Protein AF-A0A0B6YGH7-F1 (afdb_monomer_lite)

Secondary structure (DSSP, 8-state):
-HHHHHHHHHHHHHHHHHTTTTT--HHHHHHHHHHHHHHHHHHHHHHHHHHHHHHHHHHHHHHHHHHHHHHHHHHHHHHHHHHHHHTT-

InterPro domains:
  IPR029048 Heat shock protein 70kD, C-terminal domain superfamily [G3DSA:1.20.1270.10] (1-59)
  IPR029048 Heat shock protein 70kD, C-terminal domain superfamily [SSF100934] (1-50)

Organism: NCBI:txid1028688

pLDDT: mean 94.51, std 7.05, range [53.22, 98.25]

Radius of gyration: 29.72 Å; chains: 1; bounding box: 53×30×82 Å

Structure (mmCIF, N/CA/C/O backbone):
data_AF-A0A0B6YGH7-F1
#
_entry.id   AF-A0A0B6YGH7-F1
#
loop_
_atom_site.group_PDB
_atom_site.id
_atom_site.type_symbol
_atom_site.label_atom_id
_atom_site.label_alt_id
_atom_site.label_comp_id
_atom_site.label_asym_id
_atom_site.label_entity_id
_atom_site.label_seq_id
_atom_site.pdbx_PDB_ins_code
_atom_site.Cartn_x
_atom_site.Cartn_y
_atom_site.Cartn_z
_atom_site.occupancy
_atom_site.B_iso_or_equiv
_atom_site.auth_seq_id
_atom_site.auth_comp_id
_atom_site.auth_asym_id
_atom_site.auth_atom_id
_atom_site.pdbx_PDB_model_num
ATOM 1 N N . GLU A 1 1 ? -6.91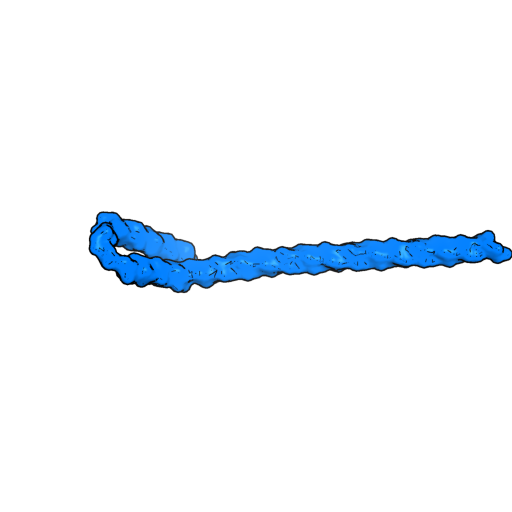4 15.738 2.979 1.00 88.19 1 GLU A N 1
ATOM 2 C CA . GLU A 1 1 ? -8.097 15.495 3.829 1.00 88.19 1 GLU A CA 1
ATOM 3 C C . GLU A 1 1 ? -8.196 14.037 4.292 1.00 88.19 1 GLU A C 1
ATOM 5 O O . GLU A 1 1 ? -8.132 13.819 5.496 1.00 88.19 1 GLU A O 1
ATOM 10 N N . GLU A 1 2 ? -8.189 13.044 3.385 1.00 93.62 2 GLU A N 1
ATOM 11 C CA . GLU A 1 2 ? -8.228 11.596 3.720 1.00 93.62 2 GLU A CA 1
ATOM 12 C C . GLU A 1 2 ? -7.235 11.163 4.811 1.00 93.62 2 GLU A C 1
ATOM 14 O O . GLU A 1 2 ? -7.626 10.477 5.749 1.00 93.62 2 GLU A O 1
ATOM 19 N N . LYS A 1 3 ? -5.966 11.599 4.734 1.00 94.44 3 LYS A N 1
ATOM 20 C CA . LYS A 1 3 ? -4.952 11.279 5.755 1.00 94.44 3 LYS A CA 1
ATOM 21 C C . LYS A 1 3 ? -5.397 11.704 7.156 1.00 94.44 3 LYS A C 1
ATOM 23 O O . LYS A 1 3 ? -5.283 10.925 8.090 1.00 94.44 3 LYS A O 1
ATOM 28 N N . SER A 1 4 ? -5.893 12.934 7.302 1.00 97.19 4 SER A N 1
ATOM 29 C CA . SER A 1 4 ? -6.308 13.461 8.606 1.00 97.19 4 SER A CA 1
ATOM 30 C C . SER A 1 4 ? -7.540 12.731 9.134 1.00 97.19 4 SER A C 1
ATOM 32 O O . SER A 1 4 ? -7.590 12.421 10.319 1.00 97.19 4 SER A O 1
ATOM 34 N N . ILE A 1 5 ? -8.495 12.408 8.257 1.00 96.62 5 ILE A N 1
ATOM 35 C CA . ILE A 1 5 ? -9.684 11.627 8.617 1.00 96.62 5 ILE A CA 1
ATOM 36 C C . ILE A 1 5 ? -9.276 10.232 9.100 1.00 96.62 5 ILE A C 1
ATOM 38 O O . ILE A 1 5 ? -9.693 9.811 10.175 1.00 96.62 5 ILE A O 1
ATOM 42 N N . PHE A 1 6 ? -8.409 9.542 8.356 1.00 97.38 6 PHE A N 1
ATOM 43 C CA . PHE A 1 6 ? -7.975 8.203 8.741 1.00 97.38 6 PHE A CA 1
ATOM 44 C C . PHE A 1 6 ? -7.159 8.204 10.035 1.00 97.38 6 PHE A C 1
ATOM 46 O O . PHE A 1 6 ? -7.390 7.359 10.891 1.00 97.38 6 PHE A O 1
ATOM 53 N N . SER A 1 7 ? -6.270 9.186 10.226 1.00 97.88 7 SER A N 1
ATOM 54 C CA . SER A 1 7 ? -5.555 9.358 11.495 1.00 97.88 7 SER A CA 1
ATOM 55 C C . SER A 1 7 ? -6.514 9.534 12.672 1.00 97.88 7 SER A C 1
ATOM 57 O O . SER A 1 7 ? -6.295 8.917 13.704 1.00 97.88 7 SER A O 1
ATOM 59 N N . LYS A 1 8 ? -7.605 10.295 12.510 1.00 98.19 8 LYS A N 1
ATOM 60 C CA . LYS A 1 8 ? -8.629 10.423 13.559 1.00 98.19 8 LYS A CA 1
ATOM 61 C C . LYS A 1 8 ? -9.321 9.093 13.859 1.00 98.19 8 LYS A C 1
ATOM 63 O O . LYS A 1 8 ? -9.485 8.771 15.026 1.00 98.19 8 LYS A O 1
ATOM 68 N N . HIS A 1 9 ? -9.692 8.314 12.839 1.00 97.69 9 HIS A N 1
ATOM 69 C CA . HIS A 1 9 ? -10.291 6.989 13.055 1.00 97.69 9 HIS A CA 1
ATOM 70 C C . HIS A 1 9 ? -9.338 6.032 13.783 1.00 97.69 9 HIS A C 1
ATOM 72 O O . HIS A 1 9 ? -9.785 5.243 14.609 1.00 97.69 9 HIS A O 1
ATOM 78 N N . LEU A 1 10 ? -8.036 6.103 13.486 1.00 98.25 10 LEU A N 1
ATOM 79 C CA . LEU A 1 10 ? -7.019 5.306 14.170 1.00 98.25 10 LEU A CA 1
ATOM 80 C C . LEU A 1 10 ? -6.881 5.716 15.637 1.00 98.25 10 LEU A C 1
ATOM 82 O O . LEU A 1 10 ? -6.941 4.843 16.492 1.00 98.25 10 LEU A O 1
ATOM 86 N N . THR A 1 11 ? -6.783 7.016 15.928 1.00 98.25 11 THR A N 1
ATOM 87 C CA . THR A 1 11 ? -6.739 7.517 17.311 1.00 98.25 11 THR A CA 1
ATOM 88 C C . THR A 1 11 ? -7.990 7.113 18.088 1.00 98.25 11 THR A C 1
ATOM 90 O O . THR A 1 11 ? -7.879 6.592 19.180 1.00 98.25 11 THR A O 1
ATOM 93 N N . GLN A 1 12 ? -9.181 7.224 17.496 1.00 97.94 12 GLN A N 1
ATOM 94 C CA . GLN A 1 12 ? -10.420 6.782 18.151 1.00 97.94 12 GLN A CA 1
ATOM 95 C C . GLN A 1 12 ? -10.460 5.273 18.422 1.00 97.94 12 GLN A C 1
ATOM 97 O O . GLN A 1 12 ? -11.081 4.834 19.387 1.00 97.94 12 GLN A O 1
ATOM 102 N N . ALA A 1 13 ? -9.857 4.462 17.549 1.00 97.69 13 ALA A N 1
ATOM 103 C CA . ALA A 1 13 ? -9.743 3.027 17.774 1.00 97.69 13 ALA A CA 1
ATOM 104 C C . ALA A 1 13 ? -8.724 2.708 18.878 1.00 97.69 13 ALA A C 1
ATOM 106 O O . ALA A 1 13 ? -8.948 1.770 19.634 1.00 97.69 13 ALA A O 1
ATOM 107 N N . GLU A 1 14 ? -7.644 3.485 18.975 1.00 97.94 14 GLU A N 1
ATOM 108 C CA . GLU A 1 14 ? -6.659 3.410 20.057 1.00 97.94 14 GLU A CA 1
ATOM 109 C C . GLU A 1 14 ? -7.273 3.815 21.402 1.00 97.94 14 GLU A C 1
ATOM 111 O O . GLU A 1 14 ? -7.214 3.027 22.339 1.00 97.94 14 GLU A O 1
ATOM 116 N N . ASP A 1 15 ? -7.948 4.965 21.474 1.00 97.75 15 ASP A N 1
ATOM 117 C CA . ASP A 1 15 ? -8.660 5.424 22.674 1.00 97.75 15 ASP A CA 1
ATOM 118 C C . ASP A 1 15 ? -9.680 4.367 23.133 1.00 97.75 15 ASP A C 1
ATOM 120 O O . ASP A 1 15 ? -9.716 3.980 24.297 1.00 97.75 15 ASP A O 1
ATOM 124 N N . TRP A 1 16 ? -10.444 3.798 22.190 1.00 97.50 16 TRP A N 1
ATOM 125 C CA . TRP A 1 16 ? -11.400 2.730 22.487 1.00 97.50 16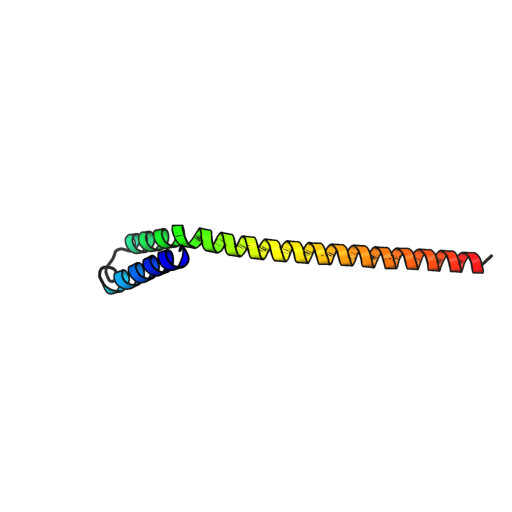 TRP A CA 1
ATOM 126 C C . TRP A 1 16 ? -10.746 1.494 23.118 1.00 97.50 16 TRP A C 1
ATOM 128 O O . TRP A 1 16 ? -11.354 0.901 24.003 1.00 97.50 16 TRP A O 1
ATOM 138 N N . LEU A 1 17 ? -9.536 1.103 22.699 1.00 96.94 17 LEU A N 1
ATOM 139 C CA . LEU A 1 17 ? -8.828 -0.044 23.287 1.00 96.94 17 LEU A CA 1
ATOM 140 C C . LEU A 1 17 ? -8.464 0.179 24.758 1.00 96.94 17 LEU A C 1
ATOM 142 O O . LEU A 1 17 ? -8.415 -0.793 25.507 1.00 96.94 17 LEU A O 1
ATOM 146 N N . TYR A 1 18 ? -8.205 1.426 25.153 1.00 95.88 18 TYR A N 1
ATOM 147 C CA . TYR A 1 18 ? -7.868 1.789 26.531 1.00 95.88 18 TYR A CA 1
ATOM 148 C C . TYR A 1 18 ? -9.093 2.086 27.408 1.00 95.88 18 TYR A C 1
ATOM 150 O O . TYR A 1 18 ? -8.961 2.082 28.630 1.00 95.88 18 TYR A O 1
ATOM 158 N N . ASP A 1 19 ? -10.258 2.312 26.797 1.00 93.94 19 ASP A N 1
ATOM 159 C CA . ASP A 1 19 ? -11.525 2.557 27.488 1.00 93.94 19 ASP A CA 1
ATOM 160 C C . ASP A 1 19 ? -12.412 1.291 27.491 1.00 93.94 19 ASP A C 1
ATOM 162 O O . ASP A 1 19 ? -12.225 0.365 28.272 1.00 93.94 19 ASP A O 1
ATOM 166 N N . GLU A 1 20 ? -13.409 1.233 26.604 1.00 92.56 20 GLU A N 1
ATOM 167 C CA . GLU A 1 20 ? -14.440 0.183 26.560 1.00 92.56 20 GLU A CA 1
ATOM 168 C C . GLU A 1 20 ? -13.958 -1.130 25.917 1.00 92.56 20 GLU A C 1
ATOM 170 O O . GLU A 1 20 ? -14.689 -2.123 25.888 1.00 92.56 20 GLU A O 1
ATOM 175 N N . GLY A 1 21 ? -12.770 -1.116 25.317 1.00 92.94 21 GLY A N 1
ATOM 176 C CA . GLY A 1 21 ? -12.255 -2.193 24.484 1.00 92.94 21 GLY A CA 1
ATOM 177 C C . GLY A 1 21 ? -11.626 -3.345 25.256 1.00 92.94 21 GLY A C 1
ATOM 178 O O . GLY A 1 21 ? -11.669 -4.462 24.749 1.00 92.94 21 GLY A O 1
ATOM 179 N N . GLU A 1 22 ? -11.091 -3.115 26.460 1.00 93.25 22 GLU A N 1
ATOM 180 C CA . GLU A 1 22 ? -10.284 -4.102 27.201 1.00 93.25 22 GLU A CA 1
ATOM 181 C C . GLU A 1 22 ? -10.999 -5.459 27.339 1.00 93.25 22 GLU A C 1
ATOM 183 O O . GLU A 1 22 ? -10.462 -6.489 26.927 1.00 93.25 22 GLU A O 1
ATOM 188 N N . ASP A 1 23 ? -12.257 -5.437 27.785 1.00 95.00 23 ASP A N 1
ATOM 189 C CA . ASP A 1 23 ? -13.095 -6.625 27.999 1.00 95.00 23 ASP A CA 1
ATOM 190 C C . ASP A 1 23 ? -14.114 -6.876 26.866 1.00 95.00 23 ASP A C 1
ATOM 192 O O . ASP A 1 23 ? -15.075 -7.640 27.021 1.00 95.00 23 ASP A O 1
ATOM 196 N N . ALA A 1 24 ? -13.948 -6.231 25.707 1.00 96.88 24 ALA A N 1
ATOM 197 C CA . ALA A 1 24 ? -14.881 -6.383 24.597 1.00 96.88 24 ALA A CA 1
ATOM 198 C C . ALA A 1 24 ? -14.849 -7.804 24.002 1.00 96.88 24 ALA A C 1
ATOM 200 O O . ALA A 1 24 ? -13.817 -8.474 23.924 1.00 96.88 24 ALA A O 1
ATOM 201 N N . GLN A 1 25 ? -15.998 -8.274 23.509 1.00 97.69 25 GLN A N 1
ATOM 202 C CA . GLN A 1 25 ? -16.058 -9.556 22.807 1.00 97.69 25 GLN A CA 1
ATOM 203 C C . GLN A 1 25 ? -15.260 -9.504 21.499 1.00 97.69 25 GLN A C 1
ATOM 205 O O . GLN A 1 25 ? -15.197 -8.471 20.831 1.00 97.69 25 GLN A O 1
ATOM 210 N N . SER A 1 26 ? -14.702 -10.647 21.089 1.00 96.88 26 SER A N 1
ATOM 211 C CA . SER A 1 26 ? -13.861 -10.749 19.887 1.00 96.88 26 SER A CA 1
ATOM 212 C C . SER A 1 26 ? -14.526 -10.174 18.631 1.00 96.88 26 SER A C 1
ATOM 214 O O . SER A 1 26 ? -13.862 -9.514 17.834 1.00 96.88 26 SER A O 1
ATOM 216 N N . ASP A 1 27 ? -15.835 -10.355 18.460 1.00 98.06 27 ASP A N 1
ATOM 217 C CA . ASP A 1 27 ? -16.562 -9.825 17.301 1.00 98.06 27 ASP A CA 1
ATOM 218 C C . ASP A 1 27 ? -16.492 -8.290 17.218 1.00 98.06 27 ASP A C 1
ATOM 220 O O . ASP A 1 27 ? -16.319 -7.740 16.131 1.00 98.06 27 ASP A O 1
ATOM 224 N N . ILE A 1 28 ? -16.492 -7.590 18.357 1.00 97.31 28 ILE A N 1
ATOM 225 C CA . ILE A 1 28 ? -16.399 -6.122 18.413 1.00 97.31 28 ILE A CA 1
ATOM 226 C C . ILE A 1 28 ? -15.024 -5.653 17.912 1.00 97.31 28 ILE A C 1
ATOM 228 O O . ILE A 1 28 ? -14.927 -4.698 17.135 1.00 97.31 28 ILE A O 1
ATOM 232 N N . TYR A 1 29 ? -13.952 -6.365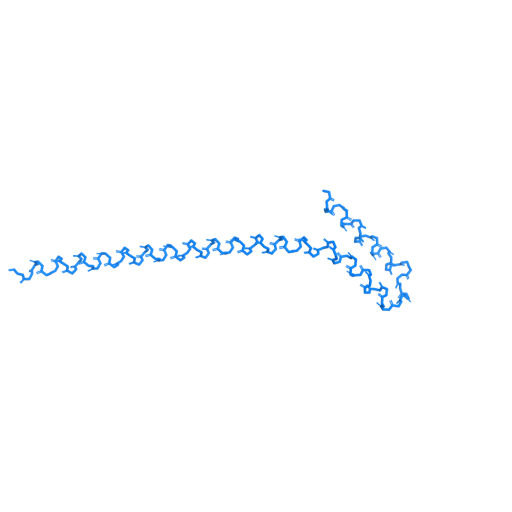 18.276 1.00 97.56 29 TYR A N 1
ATOM 233 C CA . TYR A 1 29 ? -12.612 -6.113 17.736 1.00 97.56 29 TYR A CA 1
ATOM 234 C C . TYR A 1 29 ? -12.574 -6.286 16.214 1.00 97.56 29 TYR A C 1
ATOM 236 O O . TYR A 1 29 ? -11.994 -5.460 15.498 1.00 97.56 29 TYR A O 1
ATOM 244 N N . HIS A 1 30 ? -13.213 -7.341 15.700 1.00 97.81 30 HIS A N 1
ATOM 245 C CA . HIS A 1 30 ? -13.287 -7.589 14.262 1.00 97.81 30 HIS A CA 1
ATOM 246 C C . HIS A 1 30 ? -14.064 -6.490 13.535 1.00 97.81 30 HIS A C 1
ATOM 248 O O . HIS A 1 30 ? -13.627 -6.049 12.470 1.00 97.81 30 HIS A O 1
ATOM 254 N N . GLU A 1 31 ? -15.164 -6.001 14.104 1.00 97.88 31 GLU A N 1
ATOM 255 C CA . GLU A 1 31 ? -15.938 -4.897 13.533 1.00 97.88 31 GLU A CA 1
ATOM 256 C C . GLU A 1 31 ? -15.136 -3.591 13.473 1.00 97.88 31 GLU A C 1
ATOM 258 O O . GLU A 1 31 ? -15.093 -2.945 12.417 1.00 97.88 31 GLU A O 1
ATOM 263 N N . LYS A 1 32 ? -14.436 -3.227 14.557 1.00 97.44 32 LYS A N 1
ATOM 264 C CA . LYS A 1 32 ? -13.546 -2.050 14.594 1.00 97.44 32 LYS A CA 1
ATOM 265 C C . LYS A 1 32 ? -12.447 -2.164 13.537 1.00 97.44 32 LYS A C 1
ATOM 267 O O . LYS A 1 32 ? -12.260 -1.247 12.731 1.00 97.44 32 LYS A O 1
ATOM 272 N N . LEU A 1 33 ? -11.776 -3.315 13.471 1.00 97.88 33 LEU A N 1
ATOM 273 C CA . LEU A 1 33 ? -10.737 -3.582 12.475 1.00 97.88 33 LEU A CA 1
ATOM 274 C C . LEU A 1 33 ? -11.289 -3.533 11.044 1.00 97.88 33 LEU A C 1
ATOM 276 O O . LEU A 1 33 ? -10.647 -2.988 10.145 1.00 97.88 33 LEU A O 1
ATOM 280 N N . HIS A 1 34 ? -12.478 -4.086 10.815 1.00 98.19 34 HIS A N 1
ATOM 281 C CA . HIS A 1 34 ? -13.127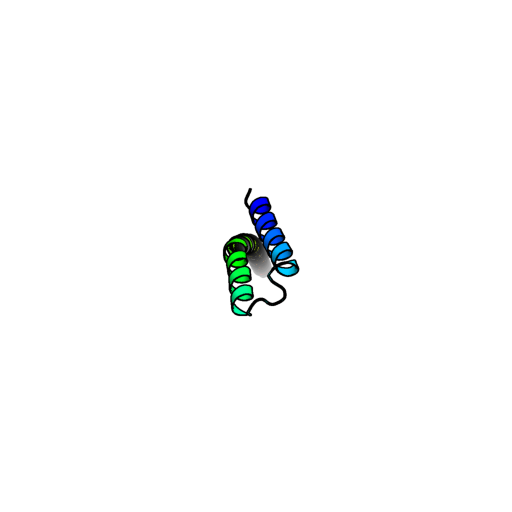 -4.069 9.510 1.00 98.19 34 HIS A CA 1
ATOM 282 C C . HIS A 1 34 ? -13.487 -2.643 9.075 1.00 98.19 34 HIS A C 1
ATOM 284 O O . HIS A 1 34 ? -13.275 -2.291 7.914 1.00 98.19 34 HIS A O 1
ATOM 290 N N . SER A 1 35 ? -13.955 -1.799 9.999 1.00 96.94 35 SER A N 1
ATOM 291 C CA . SER A 1 35 ? -14.210 -0.378 9.738 1.00 96.94 35 SER A CA 1
ATOM 292 C C . SER A 1 35 ? -12.937 0.363 9.309 1.00 96.94 35 SER A C 1
ATOM 294 O O . SER A 1 35 ? -12.927 1.045 8.280 1.00 96.94 35 SER A O 1
ATOM 296 N N . LEU A 1 36 ? -11.822 0.148 10.018 1.00 98.25 36 LEU A N 1
ATOM 297 C CA . LEU A 1 36 ? -10.526 0.723 9.643 1.00 98.25 36 LEU A CA 1
ATOM 298 C C . LEU A 1 36 ? -10.060 0.231 8.267 1.00 98.25 36 LEU A C 1
ATOM 300 O O . LEU A 1 36 ? -9.633 1.033 7.436 1.00 98.25 36 LEU A O 1
ATOM 304 N N . LYS A 1 37 ? -10.190 -1.071 7.985 1.00 97.94 37 LYS A N 1
ATOM 305 C CA . LYS A 1 37 ? -9.825 -1.660 6.686 1.00 97.94 37 LYS A CA 1
ATOM 306 C C . LYS A 1 37 ? -10.672 -1.126 5.535 1.00 97.94 37 LYS A C 1
ATOM 308 O O . LYS A 1 37 ? -10.127 -0.896 4.462 1.00 97.94 37 LYS A O 1
ATOM 313 N N . LYS A 1 38 ? -11.968 -0.867 5.735 1.00 97.69 38 LYS A N 1
ATOM 314 C CA . LYS A 1 38 ? -12.821 -0.250 4.700 1.00 97.69 38 LYS A CA 1
ATOM 315 C C . LYS A 1 38 ? -12.272 1.093 4.220 1.00 97.69 38 LYS A C 1
ATOM 317 O O . LYS A 1 38 ? -12.362 1.390 3.034 1.00 97.69 38 LYS A O 1
ATOM 322 N N . PHE A 1 39 ? -11.684 1.879 5.121 1.00 96.62 39 PHE A N 1
ATOM 323 C CA . PHE A 1 39 ? -11.055 3.149 4.763 1.00 96.62 39 PHE A CA 1
ATOM 324 C C . PHE A 1 39 ? -9.604 2.974 4.282 1.00 96.62 39 PHE A C 1
ATOM 326 O O . PHE A 1 39 ? -9.179 3.624 3.330 1.00 96.62 39 PHE A O 1
ATOM 333 N N . GLY A 1 40 ? -8.834 2.091 4.925 1.00 97.38 40 GLY A N 1
ATOM 334 C CA . GLY A 1 40 ? -7.407 1.901 4.658 1.00 97.38 40 GLY A CA 1
ATOM 335 C C . GLY A 1 40 ? -7.094 1.099 3.391 1.00 97.38 40 GLY A C 1
ATOM 336 O O . GLY A 1 40 ? -6.141 1.427 2.683 1.00 97.38 40 GLY A O 1
ATOM 337 N N . ASN A 1 41 ? -7.894 0.082 3.061 1.00 98.19 41 ASN A N 1
ATOM 338 C CA . ASN A 1 41 ? -7.633 -0.798 1.918 1.00 98.19 41 ASN A CA 1
ATOM 339 C C . ASN A 1 41 ? -7.585 -0.035 0.585 1.00 98.19 41 ASN A C 1
ATOM 341 O O . ASN A 1 41 ? -6.596 -0.202 -0.127 1.00 98.19 41 ASN A O 1
ATOM 345 N N . PRO A 1 42 ? -8.526 0.879 0.266 1.00 98.00 42 PRO A N 1
ATOM 346 C CA . PRO A 1 42 ? -8.434 1.676 -0.956 1.00 98.00 42 PRO A CA 1
ATOM 347 C C . PRO A 1 42 ? -7.142 2.501 -1.059 1.00 98.00 42 PRO A C 1
ATOM 349 O O . PRO A 1 42 ? -6.636 2.729 -2.155 1.00 98.00 42 PRO A O 1
ATOM 352 N N . ILE A 1 43 ? -6.581 2.961 0.065 1.00 96.75 43 ILE A N 1
ATOM 353 C CA . ILE A 1 43 ? -5.312 3.706 0.081 1.00 96.75 43 ILE A CA 1
ATOM 354 C C . ILE A 1 43 ? -4.150 2.772 -0.287 1.00 96.75 43 ILE A C 1
ATOM 356 O O . ILE A 1 43 ? -3.301 3.133 -1.106 1.00 96.75 43 ILE A O 1
ATOM 360 N N . ILE A 1 44 ? -4.136 1.564 0.282 1.00 97.44 44 ILE A N 1
ATOM 361 C CA . ILE A 1 44 ? -3.135 0.529 -0.009 1.00 97.44 44 ILE A CA 1
ATOM 362 C C . ILE A 1 44 ? -3.218 0.102 -1.477 1.00 97.44 44 ILE A C 1
ATOM 364 O O . ILE A 1 44 ? -2.193 0.048 -2.156 1.00 97.44 44 ILE A O 1
ATOM 368 N N . GLU A 1 45 ? -4.424 -0.139 -1.987 1.00 97.94 45 GLU A N 1
ATOM 369 C CA . GLU A 1 45 ? -4.662 -0.518 -3.382 1.00 97.94 45 GLU A CA 1
ATOM 370 C C . GLU A 1 45 ? -4.131 0.545 -4.350 1.00 97.94 45 GLU A C 1
ATOM 372 O O . GLU A 1 45 ? -3.420 0.211 -5.299 1.00 97.94 45 GLU A O 1
ATOM 377 N N . ARG A 1 46 ? -4.384 1.836 -4.081 1.00 97.75 46 ARG A N 1
ATOM 378 C CA . ARG A 1 46 ? -3.826 2.939 -4.887 1.00 97.75 46 ARG A CA 1
ATOM 379 C C . ARG A 1 46 ? -2.298 2.939 -4.879 1.00 97.75 46 ARG A C 1
ATOM 381 O O . ARG A 1 46 ? -1.680 3.106 -5.932 1.00 97.75 46 ARG A O 1
ATOM 388 N N . TYR A 1 47 ? -1.684 2.738 -3.714 1.00 96.94 47 TYR A N 1
ATOM 389 C CA . TYR A 1 47 ? -0.227 2.679 -3.584 1.00 96.94 47 TYR A CA 1
ATOM 390 C C . TYR A 1 47 ? 0.376 1.498 -4.360 1.00 96.94 47 TYR A C 1
ATOM 392 O O . TYR A 1 47 ? 1.353 1.673 -5.096 1.00 96.94 47 TYR A O 1
ATOM 400 N N . GLN A 1 48 ? -0.222 0.312 -4.230 1.00 97.75 48 GLN A N 1
ATOM 401 C CA . GLN A 1 48 ? 0.215 -0.903 -4.917 1.00 97.75 48 GLN A CA 1
ATOM 402 C C . GLN A 1 48 ? 0.043 -0.788 -6.432 1.00 97.75 48 GLN A C 1
ATOM 404 O O . GLN A 1 48 ? 0.960 -1.133 -7.174 1.00 97.75 48 GLN A O 1
ATOM 409 N N . ALA A 1 49 ? -1.089 -0.256 -6.899 1.00 97.88 49 ALA A N 1
ATOM 410 C CA . ALA A 1 49 ? -1.338 -0.032 -8.319 1.00 97.88 49 ALA A CA 1
ATOM 411 C C . ALA A 1 49 ? -0.311 0.933 -8.928 1.00 97.88 49 ALA A C 1
ATOM 413 O O . ALA A 1 49 ? 0.213 0.676 -10.012 1.00 97.88 49 ALA A O 1
ATOM 414 N N . HIS A 1 50 ? 0.027 2.010 -8.212 1.00 97.88 50 HIS A N 1
ATOM 415 C CA . HIS A 1 50 ? 1.055 2.954 -8.644 1.00 97.88 50 HIS A CA 1
ATOM 416 C C . HIS A 1 50 ? 2.444 2.304 -8.728 1.00 97.88 50 HIS A C 1
ATOM 418 O O . HIS A 1 50 ? 3.142 2.482 -9.724 1.00 97.88 50 HIS A O 1
ATOM 424 N N . HIS A 1 51 ? 2.834 1.513 -7.722 1.00 97.31 51 HIS A N 1
ATOM 425 C CA . HIS A 1 51 ? 4.111 0.790 -7.745 1.00 97.31 51 HIS A CA 1
ATOM 426 C C . HIS A 1 51 ? 4.163 -0.224 -8.880 1.00 97.31 51 HIS A C 1
ATOM 428 O O . HIS A 1 51 ? 5.132 -0.245 -9.632 1.00 97.31 51 HIS A O 1
ATOM 434 N N . LYS A 1 52 ? 3.099 -1.012 -9.048 1.00 97.50 52 LYS A N 1
ATOM 435 C CA . LYS A 1 52 ? 3.000 -1.984 -10.134 1.00 97.50 52 LYS A CA 1
ATOM 436 C C . LYS A 1 52 ? 3.144 -1.311 -11.497 1.00 97.50 52 LYS A C 1
ATOM 438 O O . LYS A 1 52 ? 3.922 -1.784 -12.312 1.00 97.50 52 LYS A O 1
ATOM 443 N N . LYS A 1 53 ? 2.465 -0.180 -11.715 1.00 97.56 53 LYS A N 1
ATOM 444 C CA . LYS A 1 53 ? 2.581 0.587 -12.960 1.00 97.56 53 LYS A CA 1
ATOM 445 C C . LYS A 1 53 ? 4.029 1.001 -13.242 1.00 97.56 53 LYS A C 1
ATOM 447 O O . LYS A 1 53 ? 4.497 0.814 -14.358 1.00 97.56 53 LYS A O 1
ATOM 452 N N . ILE A 1 54 ? 4.738 1.523 -12.241 1.00 98.00 54 ILE A N 1
ATOM 453 C CA . ILE A 1 54 ? 6.148 1.913 -12.391 1.00 98.00 54 ILE A CA 1
ATOM 454 C C . ILE A 1 54 ? 7.025 0.703 -12.736 1.00 98.00 54 ILE A C 1
ATOM 456 O O . ILE A 1 54 ? 7.897 0.802 -13.597 1.00 98.00 54 ILE A O 1
ATOM 460 N N . GLU A 1 55 ? 6.814 -0.434 -12.076 1.00 96.50 55 GLU A N 1
ATOM 461 C CA . GLU A 1 55 ? 7.580 -1.651 -12.358 1.00 96.50 55 GLU A CA 1
ATOM 462 C C . GLU A 1 55 ? 7.284 -2.211 -13.756 1.00 96.50 55 GLU A C 1
ATOM 464 O O . GLU A 1 55 ? 8.213 -2.596 -14.468 1.00 96.50 55 GLU A O 1
ATOM 469 N N . ASP A 1 56 ? 6.024 -2.179 -14.193 1.00 97.50 56 ASP A N 1
ATOM 470 C CA . ASP A 1 56 ? 5.625 -2.586 -15.542 1.00 97.50 56 ASP A CA 1
ATOM 471 C C . ASP A 1 56 ? 6.256 -1.666 -16.609 1.00 97.50 56 ASP A C 1
ATOM 473 O O . ASP A 1 56 ? 6.786 -2.152 -17.611 1.00 97.50 56 ASP A O 1
ATOM 477 N N . GLU A 1 57 ? 6.286 -0.348 -16.378 1.00 97.25 57 GLU A N 1
ATOM 478 C CA . GLU A 1 57 ? 6.950 0.627 -17.259 1.00 97.25 57 GLU A CA 1
ATOM 479 C C . GLU A 1 57 ? 8.466 0.393 -17.341 1.00 97.25 57 GLU A C 1
ATOM 481 O O . GLU A 1 57 ? 9.038 0.390 -18.435 1.00 97.25 57 GLU A O 1
ATOM 486 N N . LYS A 1 58 ? 9.125 0.145 -16.202 1.00 96.88 58 LYS A N 1
ATOM 487 C CA . LYS A 1 58 ? 10.557 -0.193 -16.163 1.00 96.88 58 LYS A CA 1
ATOM 488 C C . LYS A 1 58 ? 10.846 -1.480 -16.922 1.00 96.88 58 LYS A C 1
ATOM 490 O O . LYS A 1 58 ? 11.789 -1.523 -17.710 1.00 96.88 58 LYS A O 1
ATOM 495 N N . ARG A 1 59 ? 10.040 -2.519 -16.706 1.00 96.81 59 ARG A N 1
ATOM 496 C CA . ARG A 1 59 ? 10.193 -3.804 -17.390 1.00 96.81 59 ARG A CA 1
ATOM 497 C C . ARG A 1 59 ? 10.040 -3.648 -18.901 1.00 96.81 59 ARG A C 1
ATOM 499 O O . ARG A 1 59 ? 10.882 -4.150 -19.639 1.00 96.81 59 ARG A O 1
ATOM 506 N N . ALA A 1 60 ? 9.028 -2.908 -19.350 1.00 97.31 60 ALA A N 1
ATOM 507 C CA . ALA A 1 60 ? 8.822 -2.629 -20.768 1.00 97.31 60 ALA A CA 1
ATOM 508 C C . ALA A 1 60 ? 9.994 -1.841 -21.381 1.00 97.31 60 ALA A C 1
ATOM 510 O O . ALA A 1 60 ? 10.410 -2.119 -22.507 1.00 97.31 60 ALA A O 1
ATOM 511 N N . ALA A 1 61 ? 10.566 -0.885 -20.641 1.00 97.44 61 ALA A N 1
ATOM 512 C CA . ALA A 1 61 ? 11.743 -0.142 -21.087 1.00 97.44 61 ALA A CA 1
ATOM 513 C C . ALA A 1 61 ? 12.988 -1.037 -21.213 1.00 97.44 61 ALA A C 1
ATOM 515 O O . ALA A 1 61 ? 13.725 -0.914 -22.192 1.00 97.44 61 ALA A O 1
ATOM 516 N N . ILE A 1 62 ? 13.201 -1.950 -20.259 1.00 96.94 62 ILE A N 1
ATOM 517 C CA . ILE A 1 62 ? 14.303 -2.923 -20.296 1.00 96.94 62 ILE A CA 1
ATOM 518 C C . ILE A 1 62 ? 14.145 -3.855 -21.500 1.00 96.94 62 ILE A C 1
ATOM 520 O O . ILE A 1 62 ? 15.077 -3.983 -22.289 1.00 96.94 62 ILE A O 1
ATOM 524 N N . GLU A 1 63 ? 12.960 -4.435 -21.698 1.00 97.31 63 GLU A N 1
ATOM 525 C CA . GLU A 1 63 ? 12.690 -5.345 -22.818 1.00 97.31 63 GLU A CA 1
ATOM 526 C C . GLU A 1 63 ? 12.894 -4.654 -24.173 1.00 97.31 63 GLU A C 1
ATOM 528 O O . GLU A 1 63 ? 13.529 -5.204 -25.076 1.00 97.31 63 GLU A O 1
ATOM 533 N N . LYS A 1 64 ? 12.432 -3.405 -24.304 1.00 96.75 64 LYS A N 1
ATOM 534 C CA . LYS A 1 64 ? 12.659 -2.603 -25.508 1.00 96.75 64 LYS A CA 1
ATOM 535 C C . LYS A 1 64 ? 14.150 -2.347 -25.748 1.00 96.75 64 LYS A C 1
ATOM 537 O O . LYS A 1 64 ? 14.619 -2.521 -26.871 1.00 96.75 64 LYS A O 1
ATOM 542 N N . ALA A 1 65 ? 14.899 -1.962 -24.715 1.00 97.06 65 ALA A N 1
ATOM 543 C CA . ALA A 1 65 ? 16.334 -1.713 -24.832 1.00 97.06 65 ALA A CA 1
ATOM 544 C C . ALA A 1 65 ? 17.113 -2.987 -25.203 1.00 97.06 65 ALA A C 1
ATOM 546 O O . ALA A 1 65 ? 18.045 -2.935 -26.010 1.00 97.06 65 ALA A O 1
ATOM 547 N N . GLU A 1 66 ? 16.722 -4.140 -24.659 1.00 96.81 66 GLU A N 1
ATOM 548 C CA . GLU A 1 66 ? 17.303 -5.439 -25.007 1.00 96.81 66 GLU A CA 1
ATOM 549 C C . GLU A 1 66 ? 16.991 -5.839 -26.451 1.00 96.81 66 GLU A C 1
ATOM 551 O O . GLU A 1 66 ? 17.896 -6.273 -27.169 1.00 96.81 66 GLU A O 1
ATOM 556 N N . ALA A 1 67 ? 15.752 -5.637 -26.908 1.00 96.94 67 ALA A N 1
ATOM 557 C CA . ALA A 1 67 ? 15.357 -5.901 -28.288 1.00 96.94 67 ALA A CA 1
ATOM 558 C C . ALA A 1 67 ? 16.117 -5.002 -29.278 1.00 96.94 67 ALA A C 1
ATOM 560 O O . ALA A 1 67 ? 16.646 -5.493 -30.276 1.00 96.94 67 ALA A O 1
ATOM 561 N N . GLU A 1 68 ? 16.244 -3.706 -28.980 1.00 96.00 68 GLU A N 1
ATOM 562 C CA . GLU A 1 68 ? 17.028 -2.765 -29.788 1.00 96.00 68 GLU A CA 1
ATOM 563 C C . GLU A 1 68 ? 18.517 -3.131 -29.809 1.00 96.00 68 GLU A C 1
ATOM 565 O O . GLU A 1 68 ? 19.148 -3.104 -30.869 1.00 96.00 68 GLU A O 1
ATOM 570 N N . ARG A 1 69 ? 19.095 -3.508 -28.661 1.00 96.19 69 ARG A N 1
ATOM 571 C CA . ARG A 1 69 ? 20.493 -3.952 -28.581 1.00 96.19 69 ARG A CA 1
ATOM 572 C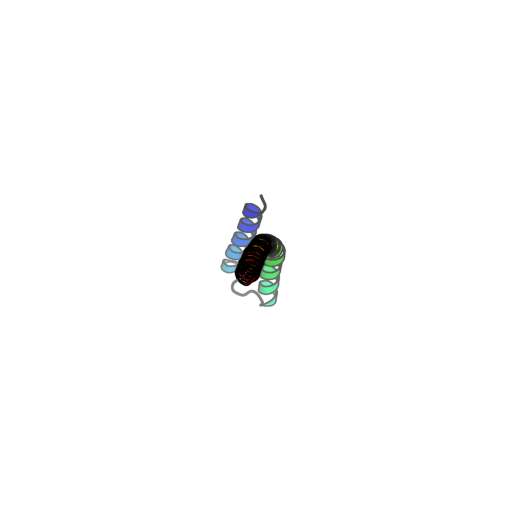 C . ARG A 1 69 ? 20.714 -5.219 -29.400 1.00 96.19 69 ARG A C 1
ATOM 574 O O . ARG A 1 69 ? 21.697 -5.293 -30.133 1.00 96.19 69 ARG A O 1
ATOM 581 N N . LYS A 1 70 ? 19.813 -6.194 -29.293 1.00 96.19 70 LYS A N 1
ATOM 582 C CA . LYS A 1 70 ? 19.881 -7.430 -30.072 1.00 96.19 70 LYS A CA 1
ATOM 583 C C . LYS A 1 70 ? 19.783 -7.142 -31.571 1.00 96.19 70 LYS A C 1
ATOM 585 O O . LYS A 1 70 ? 20.630 -7.612 -32.317 1.00 96.19 70 LYS A O 1
ATOM 590 N N . ALA A 1 71 ? 18.837 -6.303 -31.995 1.00 96.06 71 ALA A N 1
ATOM 591 C CA . ALA A 1 71 ? 18.688 -5.924 -33.400 1.00 96.06 71 ALA A CA 1
ATOM 592 C C . ALA A 1 71 ? 19.947 -5.241 -33.962 1.00 96.06 71 ALA A C 1
ATOM 594 O O . ALA A 1 71 ? 20.339 -5.519 -35.093 1.00 96.06 71 ALA A O 1
ATOM 595 N N . LYS A 1 72 ? 20.615 -4.388 -33.171 1.00 95.25 72 LYS A N 1
ATOM 596 C CA . LYS A 1 72 ? 21.899 -3.781 -33.562 1.00 95.25 72 LYS A CA 1
ATOM 597 C C . LYS A 1 72 ? 23.006 -4.821 -33.724 1.00 95.25 72 LYS A C 1
ATOM 599 O O . LYS A 1 72 ? 23.707 -4.784 -34.727 1.00 95.25 72 LYS A O 1
ATOM 604 N N . LEU A 1 73 ? 23.136 -5.750 -32.773 1.00 95.81 73 LEU A N 1
ATOM 605 C CA . LEU A 1 73 ? 24.133 -6.825 -32.844 1.00 95.81 73 LEU A CA 1
ATOM 606 C C . LEU A 1 73 ? 23.891 -7.747 -34.047 1.00 95.81 73 LEU A C 1
ATOM 608 O O . LEU A 1 73 ? 24.837 -8.109 -34.741 1.00 95.81 73 LEU A O 1
ATOM 612 N N . ASP A 1 74 ? 22.633 -8.100 -34.314 1.00 94.88 74 ASP A N 1
ATOM 613 C CA . ASP A 1 74 ? 22.263 -8.944 -35.452 1.00 94.88 74 ASP A CA 1
ATOM 614 C C . ASP A 1 74 ? 22.536 -8.228 -36.791 1.00 94.88 74 ASP A C 1
ATOM 616 O O . ASP A 1 74 ? 23.044 -8.850 -37.728 1.00 94.88 74 ASP A O 1
ATOM 620 N N . ALA A 1 75 ? 22.265 -6.919 -36.880 1.00 94.19 75 ALA A N 1
ATOM 621 C CA . ALA A 1 75 ? 22.574 -6.107 -38.059 1.00 94.19 75 ALA A CA 1
ATOM 622 C C . ALA A 1 75 ? 24.088 -5.987 -38.305 1.00 94.19 75 ALA A C 1
ATOM 624 O O . ALA A 1 75 ? 24.546 -6.210 -39.425 1.00 94.19 75 ALA A O 1
ATOM 625 N N . GLU A 1 76 ? 24.870 -5.713 -37.258 1.00 93.06 76 GLU A N 1
ATOM 626 C CA . GLU A 1 76 ? 26.334 -5.628 -37.331 1.00 93.06 76 GLU A CA 1
ATOM 627 C C . GLU A 1 76 ? 26.955 -6.977 -37.731 1.00 93.06 76 GLU A C 1
ATOM 629 O O . GLU A 1 76 ? 27.852 -7.040 -38.573 1.00 93.06 76 GLU A O 1
ATOM 634 N N . ALA A 1 77 ? 26.432 -8.088 -37.201 1.00 91.81 77 ALA A N 1
ATOM 635 C CA . ALA A 1 77 ? 26.874 -9.427 -37.578 1.00 91.81 77 ALA A CA 1
ATOM 636 C C . ALA A 1 77 ? 26.542 -9.774 -39.040 1.00 91.81 77 ALA A C 1
ATOM 638 O O . ALA A 1 77 ? 27.326 -10.464 -39.700 1.00 91.81 77 ALA A O 1
ATOM 639 N N . ALA A 1 78 ? 25.396 -9.321 -39.557 1.00 91.38 78 ALA A N 1
ATOM 640 C CA . ALA A 1 78 ? 25.025 -9.506 -40.958 1.00 91.38 78 ALA A CA 1
ATOM 641 C C . ALA A 1 78 ? 25.935 -8.698 -41.897 1.00 91.38 78 ALA A C 1
ATOM 643 O O . ALA A 1 78 ? 26.412 -9.236 -42.898 1.00 91.38 78 ALA A O 1
ATOM 644 N N . GLU A 1 79 ? 26.234 -7.447 -41.542 1.00 88.12 79 GLU A N 1
ATOM 645 C CA . GLU A 1 79 ? 27.158 -6.588 -42.289 1.00 88.12 79 GLU A CA 1
ATOM 646 C C . GLU A 1 79 ? 28.581 -7.168 -42.304 1.00 88.12 79 GLU A C 1
ATOM 648 O O . GLU A 1 79 ? 29.205 -7.267 -43.363 1.00 88.12 79 GLU A O 1
ATOM 653 N N . ALA A 1 80 ? 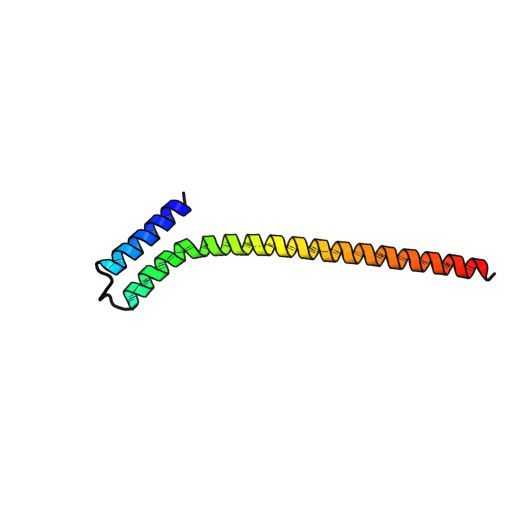29.070 -7.650 -41.157 1.00 90.00 80 ALA A N 1
ATOM 654 C CA . ALA A 1 80 ? 30.380 -8.289 -41.054 1.00 90.00 80 ALA A CA 1
ATOM 655 C C . ALA A 1 80 ? 30.493 -9.557 -41.920 1.00 90.00 80 ALA A C 1
ATOM 657 O O . ALA A 1 80 ? 31.537 -9.790 -42.534 1.00 90.00 80 ALA A O 1
ATOM 658 N N . LYS A 1 81 ? 29.427 -10.368 -41.999 1.00 87.88 81 LYS A N 1
ATOM 659 C CA . LYS A 1 81 ? 29.382 -11.543 -42.885 1.00 87.88 81 LYS A CA 1
ATOM 660 C C . LYS A 1 81 ? 29.421 -11.138 -44.357 1.00 87.88 81 LYS A C 1
ATOM 662 O O . LYS A 1 81 ? 30.290 -11.619 -45.077 1.00 87.88 81 LYS A O 1
ATOM 667 N N . ALA A 1 82 ? 28.577 -10.192 -44.771 1.00 88.62 82 ALA A N 1
ATOM 668 C CA . ALA A 1 82 ? 28.555 -9.702 -46.150 1.00 88.62 82 ALA A CA 1
ATOM 669 C C . ALA A 1 82 ? 29.918 -9.133 -46.589 1.00 88.62 82 ALA A C 1
ATOM 671 O O . ALA A 1 82 ? 30.398 -9.435 -47.680 1.00 88.62 82 ALA A O 1
ATOM 672 N N . ALA A 1 83 ? 30.592 -8.370 -45.724 1.00 86.75 83 ALA A N 1
ATOM 673 C CA . ALA A 1 83 ? 31.924 -7.837 -46.010 1.00 86.75 83 ALA A CA 1
ATOM 674 C C . ALA A 1 83 ? 33.012 -8.926 -46.110 1.00 86.75 83 ALA A C 1
ATOM 676 O O . ALA A 1 83 ? 33.999 -8.750 -46.829 1.00 86.75 83 ALA A O 1
ATOM 677 N N . ALA A 1 84 ? 32.863 -10.038 -45.383 1.00 83.56 84 ALA A N 1
ATOM 678 C CA . ALA A 1 84 ? 33.780 -11.173 -45.454 1.00 83.56 84 ALA A CA 1
ATOM 679 C C . ALA A 1 84 ? 33.574 -12.012 -46.725 1.00 83.56 84 ALA A C 1
ATOM 681 O O . ALA A 1 84 ? 34.562 -12.467 -47.302 1.00 83.56 84 ALA A O 1
ATOM 682 N N . ASP A 1 85 ? 32.327 -12.177 -47.172 1.00 80.62 85 ASP A N 1
ATOM 683 C CA . ASP A 1 85 ? 32.001 -12.882 -48.417 1.00 80.62 85 ASP A CA 1
ATOM 684 C C . ASP A 1 85 ? 32.523 -12.113 -49.645 1.00 80.62 85 ASP A C 1
ATOM 686 O O . ASP A 1 85 ? 33.173 -12.704 -50.502 1.00 80.62 85 ASP A O 1
ATOM 690 N N . VAL A 1 86 ? 32.393 -10.779 -49.666 1.00 82.25 86 VAL A N 1
ATOM 691 C CA . VAL A 1 86 ? 32.934 -9.918 -50.743 1.00 82.25 86 VAL A CA 1
ATOM 692 C C . VAL A 1 86 ? 34.467 -9.951 -50.831 1.00 82.25 86 VAL A C 1
ATOM 694 O O . VAL A 1 86 ? 35.024 -9.736 -51.898 1.00 82.25 86 VAL A O 1
ATOM 697 N N . LYS A 1 87 ? 35.180 -10.213 -49.727 1.00 72.56 87 LYS A N 1
ATOM 698 C CA . LYS A 1 87 ? 36.653 -10.338 -49.732 1.00 72.56 87 LYS A CA 1
ATOM 699 C C . LYS A 1 87 ? 37.154 -11.723 -50.158 1.00 72.56 87 LYS A C 1
ATOM 701 O O . LYS A 1 87 ? 38.369 -11.912 -50.234 1.00 72.56 87 LYS A O 1
ATOM 706 N N . LYS A 1 88 ? 36.257 -12.698 -50.335 1.00 63.50 88 LYS A N 1
ATOM 707 C CA . LYS A 1 88 ? 36.586 -14.077 -50.728 1.00 63.50 88 LYS A CA 1
ATOM 708 C C . LYS A 1 88 ? 36.398 -14.356 -52.224 1.00 63.50 88 LYS A C 1
ATOM 710 O O . LYS A 1 88 ? 36.928 -15.371 -52.675 1.00 63.50 88 LYS A O 1
ATOM 715 N N . GLU A 1 89 ? 35.679 -13.501 -52.950 1.00 53.22 89 GLU A N 1
ATOM 716 C CA . GLU A 1 89 ? 35.633 -13.457 -54.425 1.00 53.22 89 GLU A CA 1
ATOM 717 C C . GLU A 1 89 ? 36.711 -12.522 -54.991 1.00 53.22 89 GLU A C 1
ATOM 719 O O . GLU A 1 89 ? 37.237 -12.845 -56.081 1.00 53.22 89 GLU A O 1
#

Foldseek 3Di:
DLVVVLVVLVVVVVVCCVPVNVPDDPVVVVVSVVVSCVSVVVVVVVVVVVVVVVVVVVVVVVVVVVVVVVVVVVVVVVVVVVVVVVVVD

Sequence (89 aa):
EEKSIFSKHLTQAEDWLYDEGEDAQSDIYHEKLHSLKKFGNPIIERYQAHHKKIEDEKRAAIEKAEAERKAKLDAEAAEAKAAADVKKE